Protein AF-A0A9D1ZX04-F1 (afdb_monomer)

Sequence (124 aa):
MENLIANLYHNEAFAGERVRSSVRYIMCHFADEDYLHDGSHCKIIERIYIDNCYRYKSVKGLAQELHIDGKALLECRRQYIRLFAKHFLSLKQKNKLDLILLHRALTGDTRKEDRGIFQKNDRF

Radius of gyration: 15.65 Å; Cα contacts (8 Å, |Δi|>4): 97; chains: 1; bounding box: 36×34×46 Å

pLDDT: mean 80.1, std 16.12, range [40.5, 93.94]

Organism: NCBI:txid2838506

Nearest PDB structures (foldseek):
  1ku3-assembly1_A  TM=7.480E-01  e=6.950E+00  Thermus aquaticus

Structure (mmCIF, N/CA/C/O backbone):
data_AF-A0A9D1ZX04-F1
#
_entry.id   AF-A0A9D1ZX04-F1
#
loop_
_atom_site.group_PDB
_atom_site.id
_atom_site.type_symbol
_atom_site.label_atom_id
_atom_site.label_alt_id
_atom_site.label_comp_id
_atom_site.label_asym_id
_atom_site.label_entity_id
_atom_site.label_seq_id
_atom_site.pdbx_PDB_ins_code
_atom_site.Cartn_x
_atom_site.Cartn_y
_atom_site.Cartn_z
_atom_site.occupancy
_atom_site.B_iso_or_equiv
_atom_site.auth_seq_id
_atom_site.auth_comp_id
_atom_site.auth_asym_id
_atom_site.auth_atom_id
_atom_site.pdbx_PDB_model_num
ATOM 1 N N . MET A 1 1 ? 6.823 -1.622 6.907 1.00 86.38 1 MET A N 1
ATOM 2 C CA . MET A 1 1 ? 5.374 -1.392 7.127 1.00 86.38 1 MET A CA 1
ATOM 3 C C . MET A 1 1 ? 4.553 -2.221 6.147 1.00 86.38 1 MET A C 1
ATOM 5 O O . MET A 1 1 ? 3.558 -2.813 6.524 1.00 86.38 1 MET A O 1
ATOM 9 N N . GLU A 1 2 ? 5.025 -2.330 4.914 1.00 90.62 2 GLU A N 1
ATOM 10 C CA . GLU A 1 2 ? 4.454 -3.078 3.799 1.00 90.62 2 GLU A CA 1
ATOM 11 C C . GLU A 1 2 ? 4.271 -4.565 4.113 1.00 90.62 2 GLU A C 1
ATOM 13 O O . GLU A 1 2 ? 3.160 -5.050 3.974 1.00 90.62 2 GLU A O 1
ATOM 18 N N . ASN A 1 3 ? 5.287 -5.249 4.657 1.00 90.31 3 ASN A N 1
ATOM 19 C CA . ASN A 1 3 ? 5.147 -6.648 5.099 1.00 90.31 3 ASN A CA 1
ATOM 20 C C . ASN A 1 3 ? 4.060 -6.834 6.164 1.00 90.31 3 ASN A C 1
ATOM 22 O O . ASN A 1 3 ? 3.359 -7.838 6.156 1.00 90.31 3 ASN A O 1
ATOM 26 N N . LEU A 1 4 ? 3.904 -5.876 7.085 1.00 90.25 4 LEU A N 1
ATOM 27 C CA . LEU A 1 4 ? 2.847 -5.937 8.096 1.00 90.25 4 LEU A CA 1
ATOM 28 C C . LEU A 1 4 ? 1.469 -5.805 7.437 1.00 90.25 4 LEU A C 1
ATOM 30 O O . LEU A 1 4 ? 0.589 -6.611 7.713 1.00 90.25 4 LEU A O 1
ATOM 34 N N . ILE A 1 5 ? 1.305 -4.829 6.538 1.00 91.75 5 ILE A N 1
ATOM 35 C CA . ILE A 1 5 ? 0.065 -4.633 5.775 1.00 91.75 5 ILE A CA 1
ATOM 36 C C . ILE A 1 5 ? -0.255 -5.883 4.946 1.00 91.75 5 ILE A C 1
ATOM 38 O O . ILE A 1 5 ? -1.372 -6.374 5.022 1.00 91.75 5 ILE A O 1
ATOM 42 N N . ALA A 1 6 ? 0.713 -6.431 4.212 1.00 91.94 6 ALA A N 1
ATOM 43 C CA . ALA A 1 6 ? 0.530 -7.627 3.393 1.00 91.94 6 ALA A CA 1
ATOM 44 C C . ALA A 1 6 ? 0.177 -8.861 4.243 1.00 91.94 6 ALA A C 1
ATOM 46 O O . ALA A 1 6 ? -0.764 -9.585 3.940 1.00 91.94 6 ALA A O 1
ATOM 47 N N . ASN A 1 7 ? 0.852 -9.072 5.376 1.00 91.00 7 ASN A N 1
ATOM 48 C CA . ASN A 1 7 ? 0.507 -10.167 6.287 1.00 91.00 7 ASN A CA 1
ATOM 49 C C . ASN A 1 7 ? -0.920 -10.033 6.841 1.00 91.00 7 ASN A C 1
ATOM 51 O O . ASN A 1 7 ? -1.624 -11.032 6.958 1.00 91.00 7 ASN A O 1
ATOM 55 N N . LEU A 1 8 ? -1.354 -8.812 7.167 1.00 90.56 8 LEU A N 1
ATOM 56 C CA . LEU A 1 8 ? -2.724 -8.551 7.614 1.00 90.56 8 LEU A CA 1
ATOM 57 C C . LEU A 1 8 ? -3.742 -8.696 6.479 1.00 90.56 8 LEU A C 1
ATOM 59 O O . LEU A 1 8 ? -4.850 -9.152 6.729 1.00 90.56 8 LEU A O 1
ATOM 63 N N . TYR A 1 9 ? -3.371 -8.351 5.244 1.00 91.44 9 TYR A N 1
ATOM 64 C CA . TYR A 1 9 ? -4.213 -8.514 4.057 1.00 91.44 9 TYR A CA 1
ATOM 65 C C . TYR A 1 9 ? -4.630 -9.978 3.852 1.00 91.44 9 TYR A C 1
ATOM 67 O O . TYR A 1 9 ? -5.777 -10.245 3.501 1.00 91.44 9 TYR A O 1
ATOM 75 N N . HIS A 1 10 ? -3.723 -10.920 4.127 1.00 88.50 10 HIS A N 1
ATOM 76 C CA . HIS A 1 10 ? -3.975 -12.361 4.026 1.00 88.50 10 HIS A CA 1
ATOM 77 C C . HIS A 1 10 ? -4.606 -12.992 5.276 1.00 88.50 10 HIS A C 1
ATOM 79 O O . HIS A 1 10 ? -4.802 -14.204 5.306 1.00 88.50 10 HIS A O 1
ATOM 85 N N . ASN A 1 11 ? -4.896 -12.211 6.319 1.00 83.50 11 ASN A N 1
ATOM 86 C CA . ASN A 1 11 ? -5.494 -12.707 7.555 1.00 83.50 11 ASN A CA 1
ATOM 87 C C . ASN A 1 11 ? -7.011 -12.433 7.576 1.00 83.50 11 ASN A C 1
ATOM 89 O O . ASN A 1 11 ? -7.470 -11.385 7.122 1.00 83.50 11 ASN A O 1
ATOM 93 N N . GLU A 1 12 ? -7.794 -13.356 8.134 1.00 74.12 12 GLU A N 1
ATOM 94 C CA . GLU A 1 12 ? -9.260 -13.268 8.209 1.00 74.12 12 GLU A CA 1
ATOM 95 C C . GLU A 1 12 ? -9.787 -12.390 9.363 1.00 74.12 12 GLU A C 1
ATOM 97 O O . GLU A 1 12 ? -10.989 -12.156 9.463 1.00 74.12 12 GLU A O 1
ATOM 102 N N . ALA A 1 13 ? -8.919 -11.856 10.229 1.00 73.56 13 ALA A N 1
ATOM 103 C CA . ALA A 1 13 ? -9.325 -10.956 11.312 1.00 73.56 13 ALA A CA 1
ATOM 104 C C . ALA A 1 13 ? -9.972 -9.641 10.807 1.00 73.56 13 ALA A C 1
ATOM 106 O O . ALA A 1 13 ? -9.721 -9.196 9.689 1.00 73.56 13 ALA A O 1
ATOM 107 N N . PHE A 1 14 ? -10.722 -8.937 11.671 1.00 62.69 14 PHE A N 1
ATOM 108 C CA . PHE A 1 14 ? -11.349 -7.631 11.362 1.00 62.69 14 PHE A CA 1
ATOM 109 C C . PHE A 1 14 ? -10.358 -6.590 10.801 1.00 62.69 14 PHE A C 1
ATOM 111 O O . PHE A 1 14 ? -10.675 -5.835 9.880 1.00 62.69 14 PHE A O 1
ATOM 118 N N . ALA A 1 15 ? -9.118 -6.578 11.307 1.00 71.94 15 ALA A N 1
ATOM 119 C CA . ALA A 1 15 ? -8.052 -5.743 10.755 1.00 71.94 15 ALA A CA 1
ATOM 120 C C . ALA A 1 15 ? -7.764 -6.076 9.278 1.00 71.94 15 ALA A C 1
ATOM 122 O O . ALA A 1 15 ? -7.522 -5.167 8.487 1.00 71.94 15 ALA A O 1
ATOM 123 N N . GLY A 1 16 ? -7.849 -7.351 8.897 1.00 81.56 16 GLY A N 1
ATOM 124 C CA . GLY A 1 16 ? -7.651 -7.833 7.535 1.00 81.56 16 GLY A CA 1
ATOM 125 C C . GLY A 1 16 ? -8.709 -7.336 6.554 1.00 81.56 16 GLY A C 1
ATOM 126 O O . GLY A 1 16 ? -8.363 -6.954 5.440 1.00 81.56 16 GLY A O 1
ATOM 127 N N . GLU A 1 17 ? -9.982 -7.232 6.949 1.00 86.44 17 GLU A N 1
ATOM 128 C CA . GLU A 1 17 ? -11.018 -6.651 6.078 1.00 86.44 17 GLU A CA 1
ATOM 129 C C . GLU A 1 17 ? -10.766 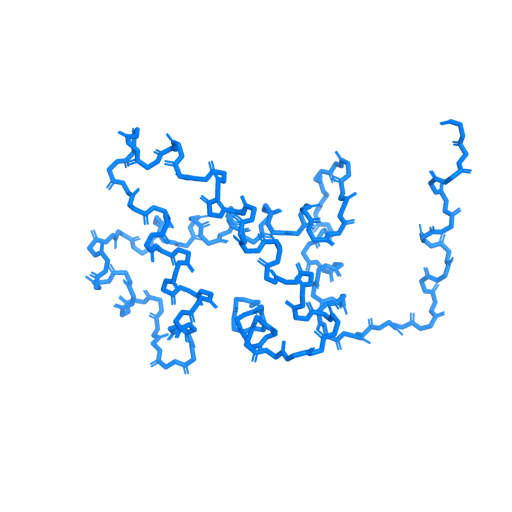-5.163 5.798 1.00 86.44 17 GLU A C 1
ATOM 131 O O . GLU A 1 17 ? -10.764 -4.730 4.641 1.00 86.44 17 GLU A O 1
ATOM 136 N N . ARG A 1 18 ? -10.466 -4.377 6.840 1.00 89.06 18 ARG A N 1
ATOM 137 C CA . ARG A 1 18 ? -10.147 -2.950 6.680 1.00 89.06 18 ARG A CA 1
ATOM 138 C C . ARG A 1 18 ? -8.862 -2.739 5.877 1.00 89.06 18 ARG A C 1
ATOM 140 O O . ARG A 1 18 ? -8.789 -1.811 5.073 1.00 89.06 18 ARG A O 1
ATOM 147 N N . VAL A 1 19 ? -7.863 -3.606 6.056 1.00 92.25 19 VAL A N 1
ATOM 148 C CA . VAL A 1 19 ? -6.642 -3.616 5.239 1.00 92.25 19 VAL A CA 1
ATOM 149 C C . VAL A 1 19 ? -6.972 -3.918 3.775 1.00 92.25 19 VAL A C 1
ATOM 151 O O . VAL A 1 19 ? -6.561 -3.144 2.913 1.00 92.25 19 VAL A O 1
ATOM 154 N N . ARG A 1 20 ? -7.748 -4.971 3.480 1.00 93.12 20 ARG A N 1
ATOM 155 C CA . ARG A 1 20 ? -8.169 -5.324 2.110 1.00 93.12 20 ARG A CA 1
ATOM 156 C C . ARG A 1 20 ? -8.916 -4.179 1.431 1.00 93.12 20 ARG A C 1
ATOM 158 O O . ARG A 1 20 ? -8.604 -3.842 0.290 1.00 93.12 20 ARG A O 1
ATOM 165 N N . SER A 1 21 ? -9.837 -3.538 2.150 1.00 93.06 21 SER A N 1
ATOM 166 C CA . SER A 1 21 ? -10.561 -2.357 1.668 1.00 93.06 21 SER A CA 1
ATOM 167 C C . SER A 1 21 ? -9.612 -1.202 1.321 1.00 93.06 21 SER A C 1
ATOM 169 O O . SER A 1 21 ? -9.6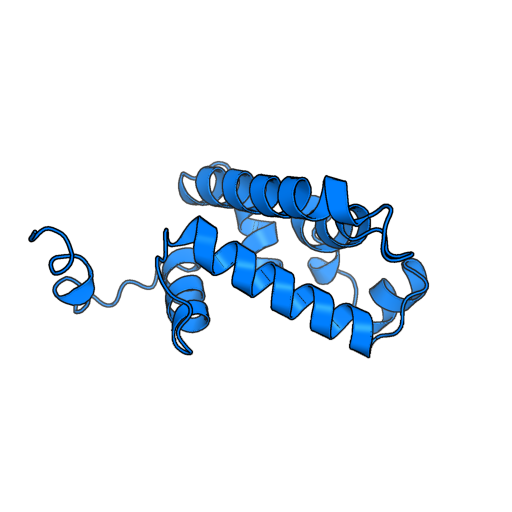88 -0.643 0.228 1.00 93.06 21 SER A O 1
ATOM 171 N N . SER A 1 22 ? -8.650 -0.896 2.197 1.00 93.94 22 SER A N 1
ATOM 172 C CA . SER A 1 22 ? -7.651 0.149 1.944 1.00 93.94 22 SER A CA 1
ATOM 173 C C . SER A 1 22 ? -6.696 -0.178 0.796 1.00 93.94 22 SER A C 1
ATOM 175 O O . SER A 1 22 ? -6.366 0.721 0.029 1.00 93.94 22 SER A O 1
ATOM 177 N N . VAL A 1 23 ? -6.269 -1.436 0.630 1.00 93.12 23 VAL A N 1
ATOM 178 C CA . VAL A 1 23 ? -5.469 -1.843 -0.541 1.00 93.12 23 VAL A CA 1
ATOM 179 C C . VAL A 1 23 ? -6.282 -1.664 -1.823 1.00 93.12 23 VAL A C 1
ATOM 181 O O . VAL A 1 23 ? -5.782 -1.062 -2.771 1.00 93.12 23 VAL A O 1
ATOM 184 N N . ARG A 1 24 ? -7.554 -2.091 -1.837 1.00 92.25 24 ARG A N 1
ATOM 185 C CA . ARG A 1 24 ? -8.438 -1.917 -2.999 1.00 92.25 24 ARG A CA 1
ATOM 186 C C . ARG A 1 24 ? -8.638 -0.444 -3.354 1.00 92.25 24 ARG A C 1
ATOM 188 O O . ARG A 1 24 ? -8.583 -0.101 -4.526 1.00 92.25 24 ARG A O 1
ATOM 195 N N . TYR A 1 25 ? -8.808 0.426 -2.359 1.00 92.19 25 TYR A N 1
ATOM 196 C CA . TYR A 1 25 ? -8.898 1.871 -2.578 1.00 92.19 25 TYR A CA 1
ATOM 197 C C . TYR A 1 25 ? -7.664 2.433 -3.300 1.00 92.19 25 TYR A C 1
ATOM 199 O O . TYR A 1 25 ? -7.809 3.197 -4.248 1.00 92.19 25 TYR A O 1
ATOM 207 N N . ILE A 1 26 ? -6.457 2.036 -2.887 1.00 91.69 26 ILE A N 1
ATOM 208 C CA . ILE A 1 26 ? -5.209 2.489 -3.522 1.00 91.69 26 ILE A CA 1
ATOM 209 C C . ILE A 1 26 ? -5.121 1.964 -4.956 1.00 91.69 26 ILE A C 1
ATOM 211 O O . ILE A 1 26 ? -4.767 2.727 -5.845 1.00 91.69 26 ILE A O 1
ATOM 215 N N . MET A 1 27 ? -5.475 0.696 -5.196 1.00 89.88 27 MET A N 1
ATOM 216 C CA . MET A 1 27 ? -5.514 0.145 -6.556 1.00 89.88 27 MET A CA 1
ATOM 217 C C . MET A 1 27 ? -6.472 0.936 -7.448 1.00 89.88 27 MET A C 1
ATOM 219 O O . MET A 1 27 ? -6.078 1.359 -8.524 1.00 89.88 27 MET A O 1
ATOM 223 N N . CYS A 1 28 ? -7.694 1.211 -6.982 1.00 88.94 28 CYS A N 1
ATOM 224 C CA . CYS A 1 28 ? -8.650 2.023 -7.733 1.00 88.94 28 CYS A CA 1
ATOM 225 C C . CYS A 1 28 ? -8.152 3.456 -7.962 1.00 88.94 28 CYS A C 1
ATOM 227 O O . CYS A 1 28 ? -8.386 4.003 -9.028 1.00 88.94 28 CYS A O 1
ATOM 229 N N . HIS A 1 29 ? -7.455 4.057 -6.992 1.00 87.81 29 HIS A N 1
ATOM 230 C CA . HIS A 1 29 ? -6.900 5.405 -7.139 1.00 87.81 29 HIS A CA 1
ATOM 231 C C . HIS A 1 29 ? -5.885 5.504 -8.282 1.00 87.81 29 HIS A C 1
ATOM 233 O O . HIS A 1 29 ? -5.853 6.519 -8.965 1.00 87.81 29 HIS A O 1
ATOM 239 N N . PHE A 1 30 ? -5.082 4.458 -8.489 1.00 84.44 30 PHE A N 1
ATOM 240 C CA . PHE A 1 30 ? -4.061 4.435 -9.536 1.00 84.44 30 PHE A CA 1
ATOM 241 C C . PHE A 1 30 ? -4.496 3.718 -10.822 1.00 84.44 30 PHE A C 1
ATOM 243 O O . PHE A 1 30 ? -3.802 3.824 -11.826 1.00 84.44 30 PHE A O 1
ATOM 250 N N . ALA A 1 31 ? -5.647 3.040 -10.831 1.00 79.06 31 ALA A N 1
ATOM 251 C CA . ALA A 1 31 ? -6.176 2.377 -12.024 1.00 79.06 31 ALA A CA 1
ATOM 252 C C . ALA A 1 31 ? -6.415 3.362 -13.184 1.00 79.06 31 ALA A C 1
ATOM 254 O O . ALA A 1 31 ? -6.195 3.005 -14.339 1.00 79.06 31 ALA A O 1
ATOM 255 N N . ASP A 1 32 ? -6.797 4.604 -12.870 1.00 66.88 32 ASP A N 1
ATOM 256 C CA . ASP A 1 32 ? -6.999 5.670 -13.860 1.00 66.88 32 ASP A CA 1
ATOM 257 C C . ASP A 1 32 ? -5.689 6.410 -14.214 1.00 66.88 32 ASP A C 1
ATOM 259 O O . ASP A 1 32 ? -5.581 7.011 -15.283 1.00 66.88 32 ASP A O 1
ATOM 263 N N . GLU A 1 33 ? -4.674 6.358 -13.339 1.00 62.25 33 GLU A N 1
ATOM 264 C CA . GLU A 1 33 ? -3.374 7.028 -13.523 1.00 62.25 33 GLU A CA 1
ATOM 265 C C . GLU A 1 33 ? -2.349 6.168 -14.290 1.00 62.25 33 GLU A C 1
ATOM 267 O O . GLU A 1 33 ? -1.401 6.712 -14.859 1.00 62.25 33 GLU A O 1
ATOM 272 N N . ASP A 1 34 ? -2.551 4.846 -14.371 1.00 58.09 34 ASP A N 1
ATOM 273 C CA . ASP A 1 34 ? -1.634 3.905 -15.040 1.00 58.09 34 ASP A CA 1
ATOM 274 C C . ASP A 1 34 ? -1.456 4.197 -16.547 1.00 58.09 34 ASP A C 1
ATOM 276 O O . ASP A 1 34 ? -0.404 3.903 -17.113 1.00 58.09 34 ASP A O 1
ATOM 280 N N . TYR A 1 35 ? -2.438 4.830 -17.204 1.00 49.56 35 TYR A N 1
ATOM 281 C CA . TYR A 1 35 ? -2.326 5.250 -18.611 1.00 49.56 35 TYR A CA 1
ATOM 282 C C . TYR A 1 35 ? -1.445 6.504 -18.808 1.00 49.56 35 TYR A C 1
ATOM 284 O O . TYR A 1 35 ? -0.963 6.753 -19.910 1.00 49.56 35 TYR A O 1
ATOM 292 N N . LEU A 1 36 ? -1.224 7.310 -17.762 1.00 50.78 36 LEU A N 1
ATOM 293 C CA . LEU A 1 36 ? -0.582 8.630 -17.862 1.00 50.78 36 LEU A CA 1
ATOM 294 C C . LEU A 1 36 ? 0.932 8.624 -17.588 1.00 50.78 36 LEU A C 1
ATOM 296 O O . LEU A 1 36 ? 1.596 9.618 -17.888 1.00 50.78 36 LEU A O 1
ATOM 300 N N . HIS A 1 37 ? 1.488 7.551 -17.010 1.00 51.75 37 HIS A N 1
ATOM 301 C CA . HIS A 1 37 ? 2.805 7.617 -16.358 1.00 51.75 37 HIS A CA 1
ATOM 302 C C . HIS A 1 37 ? 3.813 6.498 -16.682 1.00 51.75 37 HIS A C 1
ATOM 304 O O . HIS A 1 37 ? 4.840 6.430 -16.009 1.00 51.75 37 HIS A O 1
ATOM 310 N N . ASP A 1 38 ? 3.587 5.646 -17.694 1.00 54.38 38 ASP A N 1
ATOM 311 C CA . ASP A 1 38 ? 4.521 4.554 -18.076 1.00 54.38 38 ASP A CA 1
ATOM 312 C C . ASP A 1 38 ? 4.909 3.617 -16.905 1.00 54.38 38 ASP A C 1
ATOM 314 O O . ASP A 1 38 ? 5.914 2.902 -16.931 1.00 54.38 38 ASP A O 1
ATOM 318 N N . GLY A 1 39 ? 4.098 3.600 -15.849 1.00 59.97 39 GLY A N 1
ATOM 319 C CA . GLY A 1 39 ? 4.317 2.820 -14.645 1.00 59.97 39 GLY A CA 1
ATOM 320 C C . GLY A 1 39 ? 3.053 2.056 -14.315 1.00 59.97 39 GLY A C 1
ATOM 321 O O . GLY A 1 39 ? 1.997 2.650 -14.168 1.00 59.97 39 GLY A O 1
ATOM 322 N N . SER A 1 40 ? 3.152 0.735 -14.176 1.00 78.19 40 SER A N 1
ATOM 323 C CA . SER A 1 40 ? 2.028 -0.073 -13.699 1.00 78.19 40 SER A CA 1
ATOM 324 C C . SER A 1 40 ? 1.957 0.017 -12.171 1.00 78.19 40 SER A C 1
ATOM 326 O O . SER A 1 40 ? 2.392 -0.908 -11.478 1.00 78.19 40 SER A O 1
ATOM 328 N N . HIS A 1 41 ? 1.453 1.131 -11.627 1.00 86.38 41 HIS A N 1
ATOM 329 C CA . HIS A 1 41 ? 1.249 1.307 -10.186 1.00 86.38 41 HIS A CA 1
ATOM 330 C C . HIS A 1 41 ? 0.413 0.154 -9.631 1.00 86.38 41 HIS A C 1
ATOM 332 O O . HIS A 1 41 ? 0.774 -0.401 -8.590 1.00 86.38 41 HIS A O 1
ATOM 338 N N . CYS A 1 42 ? -0.620 -0.289 -10.362 1.00 87.00 42 CYS A N 1
ATOM 339 C CA . CYS A 1 42 ? -1.394 -1.478 -10.001 1.00 87.00 42 CYS A CA 1
ATOM 340 C C . CYS A 1 42 ? -0.498 -2.710 -9.828 1.00 87.00 42 CYS A C 1
ATOM 342 O O . CYS A 1 42 ? -0.523 -3.340 -8.773 1.00 87.00 42 CYS A O 1
ATOM 344 N N . LYS A 1 43 ? 0.389 -2.990 -10.792 1.00 88.56 43 LYS A N 1
ATOM 345 C CA . LYS A 1 43 ? 1.339 -4.115 -10.718 1.00 88.56 43 LYS A CA 1
ATOM 346 C C . LYS A 1 43 ? 2.290 -3.987 -9.526 1.00 88.56 43 LYS A C 1
ATOM 348 O O . LYS A 1 43 ? 2.592 -4.983 -8.872 1.00 88.56 43 LYS A O 1
ATOM 353 N N . ILE A 1 44 ? 2.770 -2.780 -9.210 1.00 90.88 44 ILE A N 1
ATOM 354 C CA . ILE A 1 44 ? 3.623 -2.557 -8.032 1.00 90.88 44 ILE A CA 1
ATOM 355 C C . ILE A 1 44 ? 2.834 -2.857 -6.745 1.00 90.88 44 ILE A C 1
ATOM 357 O O . ILE A 1 44 ? 3.341 -3.555 -5.866 1.00 90.88 44 ILE A O 1
ATOM 361 N N . ILE A 1 45 ? 1.601 -2.356 -6.625 1.00 92.00 45 ILE A N 1
ATOM 362 C CA . ILE A 1 45 ? 0.729 -2.569 -5.459 1.00 92.00 45 ILE A CA 1
ATOM 363 C C . ILE A 1 45 ? 0.419 -4.060 -5.286 1.00 92.00 45 ILE A C 1
ATOM 365 O O . ILE A 1 45 ? 0.567 -4.579 -4.178 1.00 92.00 45 ILE A O 1
ATOM 369 N N . GLU A 1 46 ? 0.066 -4.755 -6.369 1.00 91.88 46 GLU A N 1
ATOM 370 C CA . GLU A 1 46 ? -0.159 -6.204 -6.389 1.00 91.88 46 GLU A CA 1
ATOM 371 C C . GLU A 1 46 ? 1.074 -6.951 -5.883 1.00 91.88 46 GLU A C 1
ATOM 373 O O . GLU A 1 46 ? 0.986 -7.681 -4.894 1.00 91.88 46 GLU A O 1
ATOM 378 N N . ARG A 1 47 ? 2.256 -6.687 -6.462 1.00 93.00 47 ARG A N 1
ATOM 379 C CA . ARG A 1 47 ? 3.502 -7.334 -6.028 1.00 93.00 47 ARG A CA 1
ATOM 380 C C . ARG A 1 47 ? 3.802 -7.099 -4.550 1.00 93.00 47 ARG A C 1
ATOM 382 O O . ARG A 1 47 ? 4.282 -7.999 -3.860 1.00 93.00 47 ARG A O 1
ATOM 389 N N . ILE A 1 48 ? 3.582 -5.882 -4.057 1.00 93.06 48 ILE A N 1
ATOM 390 C CA . ILE A 1 48 ? 3.941 -5.514 -2.686 1.00 93.06 48 ILE A CA 1
ATOM 391 C C . ILE A 1 48 ? 2.958 -6.101 -1.672 1.00 93.06 48 ILE A C 1
ATOM 393 O O . ILE A 1 48 ? 3.405 -6.676 -0.680 1.00 93.06 48 ILE A O 1
ATOM 397 N N . TYR A 1 49 ? 1.653 -5.926 -1.884 1.00 93.50 49 TYR A N 1
ATOM 398 C CA . TYR A 1 49 ? 0.641 -6.174 -0.854 1.00 93.50 49 TYR A CA 1
ATOM 399 C C . TYR A 1 49 ? -0.170 -7.452 -1.070 1.00 93.50 49 TYR A C 1
ATOM 401 O O . TYR A 1 49 ? -0.552 -8.061 -0.077 1.00 93.50 49 TYR A O 1
ATOM 409 N N . ILE A 1 50 ? -0.416 -7.854 -2.322 1.00 91.44 50 ILE A N 1
ATOM 410 C CA . ILE A 1 50 ? -1.187 -9.066 -2.652 1.00 91.44 50 ILE A CA 1
ATOM 411 C C . ILE A 1 50 ? -0.258 -10.274 -2.778 1.00 91.44 50 ILE A C 1
ATOM 413 O O . ILE A 1 50 ? -0.532 -11.318 -2.208 1.00 91.44 50 ILE A O 1
ATOM 417 N N . ASP A 1 51 ? 0.878 -10.133 -3.457 1.00 93.06 51 ASP A N 1
ATOM 418 C CA . ASP A 1 51 ? 1.861 -11.220 -3.561 1.00 93.06 51 ASP A CA 1
ATOM 419 C C . ASP A 1 51 ? 2.791 -11.278 -2.340 1.00 93.06 51 ASP A C 1
ATOM 421 O O . ASP A 1 51 ? 3.580 -12.214 -2.190 1.00 93.06 51 ASP A O 1
ATOM 425 N N . ASN A 1 52 ? 2.751 -10.251 -1.480 1.00 91.69 52 ASN A N 1
ATOM 426 C CA . ASN A 1 52 ? 3.627 -10.103 -0.318 1.00 91.69 52 ASN A CA 1
ATOM 427 C C . ASN A 1 52 ? 5.117 -10.296 -0.681 1.00 91.69 52 ASN A C 1
ATOM 429 O O . ASN A 1 52 ? 5.875 -10.953 0.040 1.00 91.69 52 ASN A O 1
ATOM 433 N N . CYS A 1 53 ? 5.563 -9.745 -1.822 1.00 90.81 53 CYS A N 1
ATOM 434 C CA . CYS A 1 53 ? 6.905 -10.009 -2.361 1.00 90.81 53 CYS A CA 1
ATOM 435 C C . CYS A 1 53 ? 8.024 -9.686 -1.366 1.00 90.81 53 CYS A C 1
ATOM 437 O O . CYS A 1 53 ? 9.047 -10.370 -1.342 1.00 90.81 53 CYS A O 1
ATOM 439 N N . TYR A 1 54 ? 7.846 -8.666 -0.524 1.00 88.25 54 TYR A N 1
ATOM 440 C CA . TYR A 1 54 ? 8.842 -8.262 0.471 1.00 88.25 54 TYR A CA 1
ATOM 441 C C . TYR A 1 54 ? 9.021 -9.253 1.629 1.00 88.25 54 TYR A C 1
ATOM 443 O O . TYR A 1 54 ? 9.936 -9.082 2.440 1.00 88.25 54 TYR A O 1
ATOM 451 N N . ARG A 1 55 ? 8.224 -10.324 1.687 1.00 89.12 55 ARG A N 1
ATOM 452 C CA . ARG A 1 55 ? 8.504 -11.477 2.545 1.00 89.12 55 ARG A CA 1
ATOM 453 C C . ARG A 1 55 ? 9.758 -12.241 2.104 1.00 89.12 55 ARG A C 1
ATOM 455 O O . ARG A 1 55 ? 10.441 -12.802 2.954 1.00 89.12 55 ARG A O 1
ATOM 462 N N . TYR A 1 56 ? 10.071 -12.241 0.807 1.00 89.06 56 TYR A N 1
ATOM 463 C CA . TYR A 1 56 ? 11.138 -13.075 0.230 1.00 89.06 56 TYR A CA 1
ATOM 464 C C . TYR A 1 56 ? 12.097 -12.324 -0.699 1.00 89.06 56 TYR A C 1
ATOM 466 O O . TYR A 1 56 ? 13.136 -12.857 -1.083 1.00 89.06 56 TYR A O 1
ATOM 474 N N . LYS A 1 57 ? 11.761 -11.094 -1.089 1.00 89.31 57 LYS A N 1
ATOM 475 C CA . LYS A 1 57 ? 12.493 -10.316 -2.088 1.00 89.31 57 LYS A CA 1
ATOM 476 C C . LYS A 1 57 ? 12.929 -8.976 -1.518 1.00 89.31 57 LYS A C 1
ATOM 478 O O . LYS A 1 57 ? 12.214 -8.349 -0.744 1.00 89.31 57 LYS A O 1
ATOM 483 N N . SER A 1 58 ? 14.103 -8.510 -1.929 1.00 90.94 58 SER A N 1
ATOM 484 C CA . SER A 1 58 ? 14.586 -7.174 -1.581 1.00 90.94 58 SER A CA 1
ATOM 485 C C . SER A 1 58 ? 13.988 -6.098 -2.492 1.00 90.94 58 SER A C 1
ATOM 487 O O . SER A 1 58 ? 13.474 -6.378 -3.575 1.00 90.94 58 SER A O 1
ATOM 489 N N . VAL A 1 59 ? 14.124 -4.832 -2.089 1.00 88.50 59 VAL A N 1
ATOM 490 C CA . VAL A 1 59 ? 13.761 -3.669 -2.922 1.00 88.50 59 VAL A CA 1
ATOM 491 C C . VAL A 1 59 ? 14.471 -3.705 -4.272 1.00 88.50 59 VAL A C 1
ATOM 493 O O . VAL A 1 59 ? 13.835 -3.477 -5.294 1.00 88.50 59 VAL A O 1
ATOM 496 N N . LYS A 1 60 ? 15.765 -4.049 -4.279 1.00 91.38 60 LYS A N 1
ATOM 497 C CA . LYS A 1 60 ? 16.563 -4.158 -5.505 1.00 91.38 60 LYS A CA 1
ATOM 498 C C . LYS A 1 60 ? 16.030 -5.259 -6.424 1.00 91.38 60 LYS A C 1
ATOM 500 O O . LYS A 1 60 ? 15.898 -5.025 -7.618 1.00 91.38 60 LYS A O 1
ATOM 505 N N . GLY A 1 61 ? 15.693 -6.422 -5.863 1.00 92.31 61 GLY A N 1
ATOM 506 C CA . GLY A 1 61 ? 15.143 -7.536 -6.637 1.00 92.31 61 GLY A CA 1
ATOM 507 C C . GLY A 1 61 ? 13.788 -7.201 -7.261 1.00 92.31 61 GLY A C 1
ATOM 508 O O . GLY A 1 61 ? 13.554 -7.520 -8.420 1.00 92.31 61 GLY A O 1
ATOM 509 N N . LEU A 1 62 ? 12.912 -6.512 -6.523 1.00 90.75 62 LEU A N 1
ATOM 510 C CA . LEU A 1 62 ? 11.614 -6.096 -7.056 1.00 90.75 62 LEU A CA 1
ATOM 511 C C . LEU A 1 62 ? 11.749 -5.004 -8.128 1.00 90.75 62 LEU A C 1
ATOM 513 O O . LEU A 1 62 ? 11.079 -5.077 -9.151 1.00 90.75 62 LEU A O 1
ATOM 517 N N . ALA A 1 63 ? 12.630 -4.022 -7.919 1.00 90.56 63 ALA A N 1
ATOM 518 C CA . ALA A 1 63 ? 12.888 -2.966 -8.899 1.00 90.56 63 ALA A CA 1
ATOM 519 C C . ALA A 1 63 ? 13.386 -3.536 -10.238 1.00 90.56 63 ALA A C 1
ATOM 521 O O . ALA A 1 63 ? 12.909 -3.131 -11.293 1.00 90.56 63 ALA A O 1
ATOM 522 N N . GLN A 1 64 ? 14.289 -4.524 -10.187 1.00 91.06 64 GLN A N 1
ATOM 523 C CA . GLN A 1 64 ? 14.792 -5.217 -11.376 1.00 91.06 64 GLN A CA 1
ATOM 524 C C . GLN A 1 64 ? 13.687 -5.962 -12.131 1.00 91.06 64 GLN A C 1
ATOM 526 O O . GLN A 1 64 ? 13.600 -5.831 -13.345 1.00 91.06 64 GLN A O 1
ATOM 531 N N . GLU A 1 65 ? 12.832 -6.709 -11.430 1.00 89.56 65 GLU A N 1
ATOM 532 C CA . GLU A 1 65 ? 11.728 -7.447 -12.061 1.00 89.56 65 GLU A CA 1
ATOM 533 C C . GLU A 1 65 ? 10.681 -6.523 -12.691 1.00 89.56 65 GLU A C 1
ATOM 535 O O . GLU A 1 65 ? 10.097 -6.834 -13.726 1.00 89.56 65 GLU A O 1
ATOM 540 N N . LEU A 1 66 ? 10.423 -5.387 -12.049 1.00 88.00 66 LEU A N 1
ATOM 541 C CA . LEU A 1 66 ? 9.466 -4.406 -12.542 1.00 88.00 66 LEU A CA 1
ATOM 542 C C . LEU A 1 66 ? 10.076 -3.456 -13.577 1.00 88.00 66 LEU A C 1
ATOM 544 O O . LEU A 1 66 ? 9.348 -2.627 -14.105 1.00 88.00 66 LEU A O 1
ATOM 548 N N . HIS A 1 67 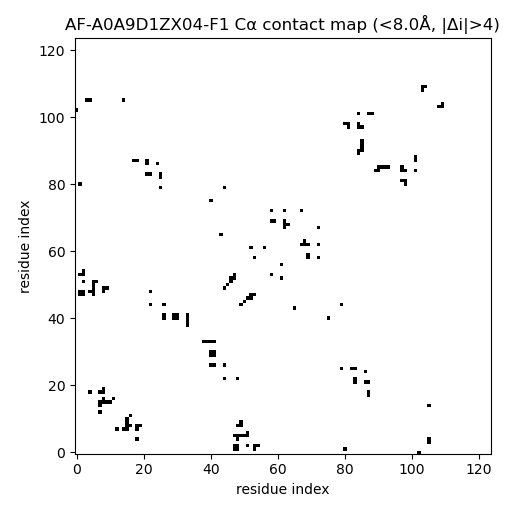? 11.372 -3.590 -13.883 1.00 88.75 67 HIS A N 1
ATOM 549 C CA . HIS A 1 67 ? 12.110 -2.711 -14.792 1.00 88.75 67 HIS A CA 1
ATOM 550 C C . HIS A 1 67 ? 11.979 -1.219 -14.437 1.00 88.75 67 HIS A C 1
ATOM 552 O O . HIS A 1 67 ? 11.928 -0.363 -15.314 1.00 88.75 67 HIS A O 1
ATOM 558 N N . ILE A 1 68 ? 11.953 -0.904 -13.139 1.00 87.25 68 ILE A N 1
ATOM 559 C CA . ILE A 1 68 ? 11.856 0.467 -12.620 1.00 87.25 68 ILE A CA 1
ATOM 560 C C . ILE A 1 68 ? 13.106 0.847 -11.832 1.00 87.25 68 ILE A C 1
ATOM 562 O O . ILE A 1 68 ? 13.767 0.003 -11.220 1.00 87.25 68 ILE A O 1
ATOM 566 N N . ASP A 1 69 ? 13.410 2.143 -11.792 1.00 88.31 69 ASP A N 1
ATOM 567 C CA . ASP A 1 69 ? 14.476 2.651 -10.935 1.00 88.31 69 ASP A CA 1
ATOM 568 C C . ASP A 1 69 ? 14.153 2.428 -9.446 1.00 88.31 69 ASP A C 1
ATOM 570 O O . ASP A 1 69 ? 13.017 2.571 -8.982 1.00 88.31 69 ASP A O 1
ATOM 574 N N . GLY A 1 70 ? 15.182 2.105 -8.660 1.00 87.88 70 GLY A N 1
ATOM 575 C CA . GLY A 1 70 ? 15.025 1.837 -7.233 1.00 87.88 70 GLY A CA 1
ATOM 576 C C . GLY A 1 70 ? 14.522 3.050 -6.442 1.00 87.88 70 GLY A C 1
ATOM 577 O O . GLY A 1 70 ? 13.759 2.874 -5.489 1.00 87.88 70 GLY A O 1
ATOM 578 N N . LYS A 1 71 ? 14.903 4.280 -6.824 1.00 89.56 71 LYS A N 1
ATOM 579 C CA . LYS A 1 71 ? 14.399 5.502 -6.176 1.00 89.56 71 LYS A CA 1
ATOM 580 C C . LYS A 1 71 ? 12.937 5.737 -6.541 1.00 89.56 71 LYS A C 1
ATOM 582 O O . LYS A 1 71 ? 12.158 6.064 -5.649 1.00 89.56 71 LYS A O 1
ATOM 587 N N . ALA A 1 72 ? 12.560 5.505 -7.799 1.00 87.25 72 ALA A N 1
ATOM 588 C CA . ALA A 1 72 ? 11.167 5.583 -8.237 1.00 87.25 72 ALA A CA 1
ATOM 589 C C . ALA A 1 72 ? 10.276 4.597 -7.459 1.00 87.25 72 ALA A C 1
ATOM 591 O O . ALA A 1 72 ? 9.250 4.997 -6.910 1.00 87.25 72 ALA A O 1
ATOM 592 N N . LEU A 1 73 ? 10.718 3.342 -7.289 1.00 89.88 73 LEU A N 1
ATOM 593 C CA . LEU A 1 73 ? 10.011 2.351 -6.467 1.00 89.88 73 LEU A CA 1
ATOM 594 C C . LEU A 1 73 ? 9.863 2.804 -5.006 1.00 89.88 73 LEU A C 1
ATOM 596 O O . LEU A 1 73 ? 8.802 2.644 -4.401 1.00 89.88 73 LEU A O 1
ATOM 600 N N . LEU A 1 74 ? 10.922 3.361 -4.412 1.00 90.88 74 LEU A N 1
ATOM 601 C CA . LEU A 1 74 ? 10.888 3.856 -3.032 1.00 90.88 74 LEU A CA 1
ATOM 602 C C . LEU A 1 74 ? 9.913 5.024 -2.850 1.00 90.88 74 LEU A C 1
ATOM 604 O O . LEU A 1 74 ? 9.241 5.096 -1.816 1.00 90.88 74 LEU A O 1
ATOM 608 N N . GLU A 1 75 ? 9.822 5.916 -3.832 1.00 89.56 75 GLU A N 1
ATOM 609 C CA . GLU A 1 75 ? 8.873 7.024 -3.794 1.00 89.56 75 GLU A CA 1
ATOM 610 C C . GLU A 1 75 ? 7.431 6.534 -3.970 1.00 89.56 75 GLU A C 1
ATOM 612 O O . GLU A 1 75 ? 6.579 6.873 -3.146 1.00 89.56 75 GLU A O 1
ATOM 617 N N . CYS A 1 76 ? 7.173 5.638 -4.929 1.00 88.50 76 CYS A N 1
ATOM 618 C CA . CYS A 1 76 ? 5.860 5.006 -5.113 1.00 88.50 76 CYS A CA 1
ATOM 619 C C . CYS A 1 76 ? 5.368 4.363 -3.811 1.00 88.50 76 CYS A C 1
ATOM 621 O O . CYS A 1 76 ? 4.283 4.666 -3.318 1.00 88.50 76 CYS A O 1
ATOM 623 N N . ARG A 1 77 ? 6.220 3.563 -3.160 1.00 90.19 77 ARG A N 1
ATOM 624 C CA . ARG A 1 77 ? 5.914 2.945 -1.859 1.00 90.19 77 ARG A CA 1
ATOM 625 C C . ARG A 1 77 ? 5.517 3.956 -0.796 1.00 90.19 77 ARG A C 1
ATOM 627 O O . ARG A 1 77 ? 4.565 3.738 -0.047 1.00 90.19 77 ARG A O 1
ATOM 634 N N . ARG A 1 78 ? 6.257 5.061 -0.701 1.00 89.88 78 ARG A N 1
ATOM 635 C CA . ARG A 1 78 ? 5.977 6.118 0.272 1.00 89.88 78 ARG A CA 1
ATOM 636 C C . ARG A 1 78 ? 4.609 6.742 0.014 1.00 89.88 78 ARG A C 1
ATOM 638 O O . ARG A 1 78 ? 3.881 7.011 0.971 1.00 89.88 78 ARG A O 1
ATOM 645 N N . GLN A 1 79 ? 4.258 6.964 -1.247 1.00 88.00 79 GLN A N 1
ATOM 646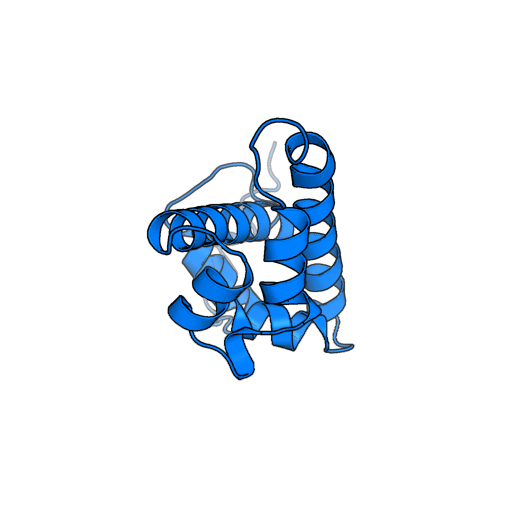 C CA . GLN A 1 79 ? 2.953 7.491 -1.634 1.00 88.00 79 GLN A CA 1
ATOM 647 C C . GLN A 1 79 ? 1.832 6.497 -1.326 1.00 88.00 79 GLN A C 1
ATOM 649 O O . GLN A 1 79 ? 0.850 6.885 -0.692 1.00 88.00 79 GLN A O 1
ATOM 654 N N . TYR A 1 80 ? 2.022 5.214 -1.643 1.00 91.38 80 TYR A N 1
ATOM 655 C CA . TYR A 1 80 ? 1.047 4.161 -1.354 1.00 91.38 80 TYR A CA 1
ATOM 656 C C . TYR A 1 80 ? 0.780 4.036 0.139 1.00 91.38 80 TYR A C 1
ATOM 658 O O . TYR A 1 80 ? -0.373 4.051 0.552 1.00 91.38 80 TYR A O 1
ATOM 666 N N . ILE A 1 81 ? 1.822 4.010 0.975 1.00 91.75 81 ILE A N 1
ATOM 667 C CA . ILE A 1 81 ? 1.651 3.940 2.432 1.00 91.75 81 ILE A CA 1
ATOM 668 C C . ILE A 1 81 ? 0.928 5.184 2.968 1.00 91.75 81 ILE A C 1
ATOM 670 O O . ILE A 1 81 ? 0.102 5.075 3.872 1.00 91.75 81 ILE A O 1
ATOM 674 N N . ARG A 1 82 ? 1.209 6.378 2.437 1.00 89.06 82 ARG A N 1
ATOM 675 C CA . ARG A 1 82 ? 0.511 7.605 2.859 1.00 89.06 82 ARG A CA 1
ATOM 676 C C . ARG A 1 82 ? -0.965 7.579 2.477 1.00 89.06 82 ARG A C 1
ATOM 678 O O . ARG A 1 82 ? -1.807 7.972 3.282 1.00 89.06 82 ARG A O 1
ATOM 685 N N . LEU A 1 83 ? -1.276 7.127 1.267 1.00 89.56 83 LEU A N 1
ATOM 686 C CA . LEU A 1 83 ? -2.650 6.993 0.802 1.00 89.56 83 LEU A CA 1
ATOM 687 C C . LEU A 1 83 ? -3.394 5.910 1.595 1.00 89.56 83 LEU A C 1
ATOM 689 O O . LEU A 1 83 ? -4.513 6.145 2.054 1.00 89.56 83 LEU A O 1
ATOM 693 N N . PHE A 1 84 ? -2.716 4.790 1.861 1.00 92.69 84 PHE A N 1
ATOM 694 C CA . PHE A 1 84 ? -3.173 3.739 2.762 1.00 92.69 84 PHE A CA 1
ATOM 695 C C . PHE A 1 84 ? -3.520 4.307 4.132 1.00 92.69 84 PHE A C 1
ATOM 697 O O . PHE A 1 84 ? -4.629 4.099 4.603 1.00 92.69 84 PHE A O 1
ATOM 704 N N . ALA A 1 85 ? -2.601 5.043 4.765 1.00 90.56 85 ALA A N 1
ATOM 705 C CA . ALA A 1 85 ? -2.805 5.614 6.094 1.00 90.56 85 ALA A CA 1
ATOM 706 C C . ALA A 1 85 ? -4.033 6.526 6.126 1.00 90.56 85 ALA A C 1
ATOM 708 O O . ALA A 1 85 ? -4.859 6.409 7.027 1.00 90.56 85 ALA A O 1
ATOM 709 N N . LYS A 1 86 ? -4.179 7.393 5.117 1.00 88.19 86 LYS A N 1
ATOM 710 C CA . LYS A 1 86 ? -5.306 8.322 5.015 1.00 88.19 86 LYS A CA 1
ATOM 711 C C . LYS A 1 86 ? -6.642 7.582 4.970 1.00 88.19 86 LYS A C 1
ATOM 713 O O . LYS A 1 86 ? -7.542 7.928 5.732 1.00 88.19 86 LYS A O 1
ATOM 718 N N . HIS A 1 87 ? -6.758 6.572 4.108 1.00 91.38 87 HIS A N 1
ATOM 719 C CA . HIS A 1 87 ? -7.983 5.784 3.982 1.00 91.38 87 HIS A CA 1
ATOM 720 C C . HIS A 1 87 ? -8.215 4.899 5.213 1.00 91.38 87 HIS A C 1
ATOM 722 O O . HIS A 1 87 ? -9.284 4.926 5.816 1.00 91.38 87 HIS A O 1
ATOM 728 N N . PHE A 1 88 ? -7.186 4.166 5.644 1.00 90.50 88 PHE A N 1
ATOM 729 C CA . PHE A 1 88 ? -7.268 3.233 6.762 1.00 90.50 88 PHE A CA 1
ATOM 730 C C . PHE A 1 88 ? -7.621 3.930 8.073 1.00 90.50 8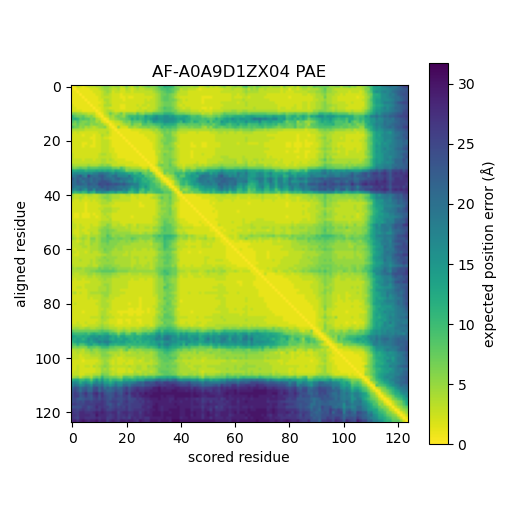8 PHE A C 1
ATOM 732 O O . PHE A 1 88 ? -8.401 3.382 8.833 1.00 90.50 88 PHE A O 1
ATOM 739 N N . LEU A 1 89 ? -7.096 5.122 8.352 1.00 88.88 89 LEU A N 1
ATOM 740 C CA . LEU A 1 89 ? -7.378 5.865 9.586 1.00 88.88 89 LEU A CA 1
ATOM 741 C C . LEU A 1 89 ? -8.510 6.898 9.432 1.00 88.88 89 LEU A C 1
ATOM 743 O O . LEU A 1 89 ? -8.813 7.602 10.392 1.00 88.88 89 LEU A O 1
ATOM 747 N N . SER A 1 90 ? -9.130 7.001 8.251 1.00 86.88 90 SER A N 1
ATOM 748 C CA . SER A 1 90 ? -10.153 8.010 7.932 1.00 86.88 90 SER A CA 1
ATOM 749 C C . SER A 1 90 ? -9.696 9.454 8.219 1.00 86.88 90 SER A C 1
ATOM 751 O O . SER A 1 90 ? -10.441 10.265 8.771 1.00 86.88 90 SER A O 1
ATOM 753 N N . LEU A 1 91 ? -8.448 9.790 7.871 1.00 81.06 91 LEU A N 1
ATOM 754 C CA . LEU A 1 91 ? -7.849 11.090 8.196 1.00 81.06 91 LEU A CA 1
ATOM 755 C C . LEU A 1 91 ? -8.323 12.193 7.244 1.00 81.06 91 LEU A C 1
ATOM 757 O O . LEU A 1 91 ? -8.231 12.070 6.020 1.00 81.06 91 LEU A O 1
ATOM 761 N N . LYS A 1 92 ? -8.749 13.323 7.821 1.00 74.44 92 LYS A N 1
ATOM 762 C CA . LYS A 1 92 ? -9.138 14.528 7.067 1.00 74.44 92 LYS A CA 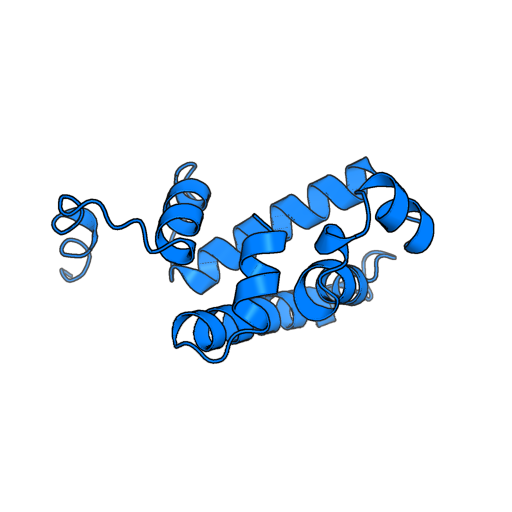1
ATOM 763 C C . LYS A 1 92 ? -7.930 15.321 6.547 1.00 74.44 92 LYS A C 1
ATOM 765 O O . LYS A 1 92 ? -8.012 15.917 5.478 1.00 74.44 92 LYS A O 1
ATOM 770 N N . GLN A 1 93 ? -6.806 15.316 7.268 1.00 67.69 93 GLN A N 1
ATOM 771 C CA . GLN A 1 93 ? -5.584 16.051 6.913 1.00 67.69 93 GLN A CA 1
ATOM 772 C C . GLN A 1 93 ? -4.346 15.161 7.050 1.00 67.69 93 GLN A C 1
ATOM 774 O O . GLN A 1 93 ? -4.330 14.256 7.879 1.00 67.69 93 GLN A O 1
ATOM 779 N N . LYS A 1 94 ? -3.316 15.431 6.235 1.00 64.69 94 LYS A N 1
ATOM 780 C CA . LYS A 1 94 ? -2.026 14.731 6.297 1.00 64.69 94 LYS A CA 1
ATOM 781 C C . LYS A 1 94 ? -1.160 15.349 7.396 1.00 64.69 94 LYS A C 1
ATOM 783 O O . LYS A 1 94 ? -0.839 16.533 7.309 1.00 64.69 94 LYS A O 1
ATOM 788 N N . ASN A 1 95 ? -0.731 14.565 8.379 1.00 74.62 95 ASN A N 1
ATOM 789 C CA . ASN A 1 95 ? 0.214 14.987 9.411 1.00 74.62 95 ASN A CA 1
ATOM 790 C C . ASN A 1 95 ? 1.449 14.064 9.439 1.00 74.62 95 ASN A C 1
ATOM 792 O O . ASN A 1 95 ? 1.419 12.908 9.021 1.00 74.62 95 ASN A O 1
ATOM 796 N N . LYS A 1 96 ? 2.581 14.559 9.953 1.00 71.00 96 LYS A N 1
ATOM 797 C CA . LYS A 1 96 ? 3.816 13.769 10.115 1.00 71.00 96 LYS A CA 1
ATOM 798 C C . LYS A 1 96 ? 3.609 12.520 10.981 1.00 71.00 96 LYS A C 1
ATOM 800 O O . LYS A 1 96 ? 4.356 11.556 10.836 1.00 71.00 96 LYS A O 1
ATOM 805 N N . LEU A 1 97 ? 2.608 12.534 11.862 1.00 81.56 97 LEU A N 1
ATOM 806 C CA . LEU A 1 97 ? 2.310 11.444 12.792 1.00 81.56 97 LEU A CA 1
ATOM 807 C C . LEU A 1 97 ? 1.477 10.307 12.178 1.00 81.56 97 LEU A C 1
ATOM 809 O O . LEU A 1 97 ? 1.383 9.247 12.793 1.00 81.56 97 LEU A O 1
ATOM 813 N N . ASP A 1 98 ? 0.928 10.476 10.973 1.00 81.75 98 ASP A N 1
ATOM 814 C CA . ASP A 1 98 ? -0.008 9.517 10.366 1.00 81.75 98 ASP A CA 1
ATOM 815 C C . ASP A 1 98 ? 0.593 8.114 10.233 1.00 81.75 98 ASP A C 1
ATOM 817 O O . ASP A 1 98 ? -0.079 7.116 10.478 1.00 81.75 98 ASP A O 1
ATOM 821 N N . LEU A 1 99 ? 1.885 8.023 9.899 1.00 85.81 99 LEU A N 1
ATOM 822 C CA . LEU A 1 99 ? 2.581 6.739 9.769 1.00 85.81 99 LEU A CA 1
ATOM 823 C C . LEU A 1 99 ? 2.802 6.051 11.121 1.00 85.81 99 LEU A C 1
ATOM 825 O O . LEU A 1 99 ? 2.764 4.825 11.200 1.00 85.81 99 LEU A O 1
ATOM 829 N N . ILE A 1 100 ? 3.006 6.827 12.189 1.00 86.31 100 ILE A N 1
ATOM 830 C CA . ILE A 1 100 ? 3.144 6.293 13.550 1.00 86.31 100 ILE A CA 1
ATOM 831 C C . ILE A 1 100 ? 1.789 5.766 14.027 1.00 86.31 100 ILE A C 1
ATOM 833 O O . ILE A 1 100 ? 1.711 4.654 14.547 1.00 86.31 100 ILE A O 1
ATOM 837 N N . LEU A 1 101 ? 0.719 6.534 13.801 1.00 85.94 101 LEU A N 1
ATOM 838 C CA . LEU A 1 101 ? -0.651 6.120 14.111 1.00 85.94 101 LEU A CA 1
ATOM 839 C C . LEU A 1 101 ? -1.045 4.869 13.324 1.00 85.94 101 LEU A C 1
ATOM 841 O O . LEU A 1 101 ? -1.611 3.939 13.894 1.00 85.94 101 LEU A O 1
ATOM 845 N N . LEU A 1 102 ? -0.679 4.812 12.041 1.00 88.94 102 LEU A N 1
ATOM 846 C CA . LEU A 1 102 ? -0.917 3.646 11.202 1.00 88.94 102 LEU A CA 1
ATOM 847 C C . LEU A 1 102 ? -0.191 2.419 11.758 1.00 88.94 102 LEU A C 1
ATOM 849 O O . LEU A 1 102 ? -0.807 1.368 11.899 1.00 88.94 102 LEU A O 1
ATOM 853 N N . HIS A 1 103 ? 1.092 2.549 12.109 1.00 89.25 103 HIS A N 1
ATOM 854 C CA . HIS A 1 103 ? 1.851 1.446 12.696 1.00 89.25 103 HIS A CA 1
ATOM 855 C C . HIS A 1 103 ? 1.160 0.895 13.947 1.00 89.25 103 HIS A C 1
ATOM 857 O O . HIS A 1 103 ? 0.916 -0.305 14.020 1.00 89.25 103 HIS A O 1
ATOM 863 N N . ARG A 1 104 ? 0.798 1.768 14.898 1.00 85.88 104 ARG A N 1
ATOM 864 C CA . ARG A 1 104 ? 0.118 1.374 16.145 1.00 85.88 104 ARG A CA 1
ATOM 865 C C . ARG A 1 104 ? -1.207 0.668 15.884 1.00 85.88 104 ARG A C 1
ATOM 867 O O . ARG A 1 104 ? -1.481 -0.365 16.489 1.00 85.88 104 ARG A O 1
ATOM 874 N N . ALA A 1 105 ? -2.010 1.209 14.968 1.00 85.69 105 ALA A N 1
ATOM 875 C CA . ALA A 1 105 ? -3.305 0.640 14.619 1.00 85.69 105 ALA A CA 1
ATOM 876 C C . ALA A 1 105 ? -3.172 -0.754 13.981 1.00 85.69 105 ALA A C 1
ATOM 878 O O . ALA A 1 105 ? -3.984 -1.630 14.263 1.00 85.69 105 ALA A O 1
ATOM 879 N N . LEU A 1 106 ? -2.141 -0.976 13.159 1.00 87.50 106 LEU A N 1
ATOM 880 C CA . LEU A 1 106 ? -1.885 -2.271 12.524 1.00 87.50 106 LEU A CA 1
ATOM 881 C C . LEU A 1 106 ? -1.280 -3.307 13.485 1.00 87.50 106 LEU A C 1
ATOM 883 O O . LEU A 1 106 ? -1.543 -4.494 13.324 1.00 87.50 106 LEU A O 1
ATOM 887 N N . THR A 1 107 ? -0.479 -2.894 14.473 1.00 86.75 107 THR A N 1
ATOM 888 C CA . THR A 1 107 ? 0.112 -3.816 15.462 1.00 86.75 107 THR A CA 1
ATOM 889 C C . THR A 1 107 ? -0.775 -4.063 16.680 1.00 86.75 107 THR A C 1
ATOM 891 O O . THR A 1 107 ? -0.402 -4.854 17.541 1.00 86.75 107 THR A O 1
ATOM 894 N N . GLY A 1 108 ? -1.920 -3.380 16.789 1.00 76.31 108 GLY A N 1
ATOM 895 C CA . GLY A 1 108 ? -2.764 -3.434 17.985 1.00 76.31 108 GLY A CA 1
ATOM 896 C C . GLY A 1 108 ? -2.089 -2.840 19.227 1.00 76.31 108 GLY A C 1
ATOM 897 O O . GLY A 1 108 ? -2.520 -3.109 20.346 1.00 76.31 108 GLY A O 1
ATOM 898 N N . ASP A 1 109 ? -1.038 -2.032 19.045 1.00 68.38 109 ASP A N 1
ATOM 899 C CA . ASP A 1 109 ? -0.312 -1.382 20.139 1.00 68.38 109 ASP A CA 1
ATOM 900 C C . ASP A 1 109 ? -1.073 -0.123 20.570 1.00 68.38 109 ASP A C 1
ATOM 902 O O . ASP A 1 109 ? -0.701 1.019 20.288 1.00 68.38 109 ASP A O 1
ATOM 906 N N . THR A 1 110 ? -2.223 -0.345 21.204 1.00 54.41 110 THR A N 1
ATOM 907 C CA . THR A 1 110 ? -2.958 0.692 21.920 1.00 54.41 110 THR A CA 1
ATOM 908 C C . THR A 1 110 ? -2.385 0.782 23.325 1.00 54.41 110 THR A C 1
ATOM 910 O O . THR A 1 110 ? -2.860 0.111 24.247 1.00 54.41 110 THR A O 1
ATOM 913 N N . ARG A 1 111 ? -1.372 1.629 23.533 1.00 49.56 111 ARG A N 1
ATOM 914 C CA . ARG A 1 111 ? -1.095 2.098 24.896 1.00 49.56 111 ARG A CA 1
ATOM 915 C C . ARG A 1 111 ? -2.398 2.691 25.437 1.00 49.56 111 ARG A C 1
ATOM 917 O O . ARG A 1 111 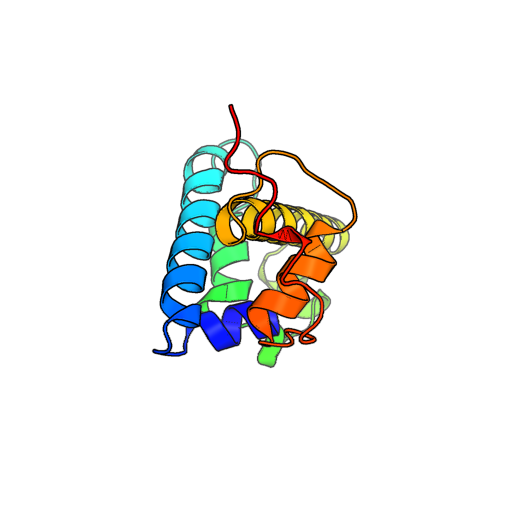? -3.043 3.494 24.765 1.00 49.56 111 ARG A O 1
ATOM 924 N N . LYS A 1 112 ? -2.809 2.264 26.634 1.00 46.62 112 LYS A N 1
ATOM 925 C CA . LYS A 1 112 ? -4.106 2.581 27.268 1.00 46.62 112 LYS A CA 1
ATOM 926 C C . LYS A 1 112 ? -4.401 4.088 27.448 1.00 46.62 112 LYS A C 1
ATOM 928 O O . LYS A 1 112 ? -5.491 4.425 27.899 1.00 46.62 112 LYS A O 1
ATOM 933 N N . GLU A 1 113 ? -3.482 4.980 27.086 1.00 46.94 113 GLU A N 1
ATOM 934 C CA . GLU A 1 113 ? -3.566 6.433 27.284 1.00 46.94 113 GLU A CA 1
ATOM 935 C C . GLU A 1 113 ? -4.238 7.203 26.126 1.00 46.94 113 GLU A C 1
ATOM 937 O O . GLU A 1 113 ? -4.668 8.337 26.319 1.00 46.94 113 GLU A O 1
ATOM 942 N N . ASP A 1 114 ? -4.450 6.598 24.951 1.00 47.09 114 ASP A N 1
ATOM 943 C CA . ASP A 1 114 ? -4.957 7.324 23.766 1.00 47.09 114 ASP A CA 1
ATOM 944 C C . ASP A 1 114 ? -6.495 7.528 23.732 1.00 47.09 114 ASP A C 1
ATOM 946 O O . ASP A 1 114 ? -7.040 8.049 22.752 1.00 47.09 114 ASP A O 1
ATOM 950 N N . ARG A 1 1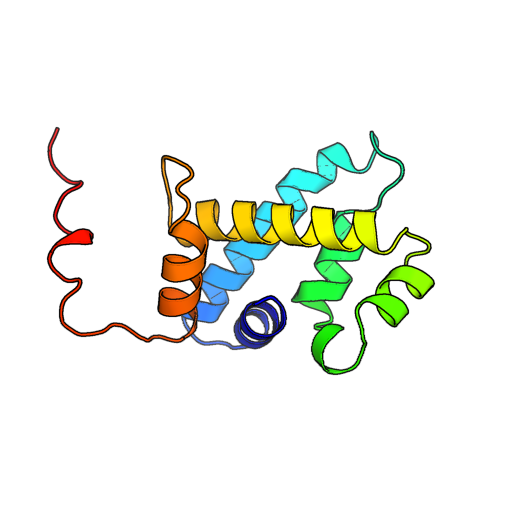15 ? -7.227 7.210 24.817 1.00 43.91 115 ARG A N 1
ATOM 951 C CA . ARG A 1 115 ? -8.682 7.487 24.924 1.00 43.91 115 ARG A CA 1
ATOM 952 C C . ARG A 1 115 ? -9.030 8.979 24.793 1.00 43.91 115 ARG A C 1
ATOM 954 O O . ARG A 1 115 ? -10.180 9.305 24.517 1.00 43.91 115 ARG A O 1
ATOM 961 N N . GLY A 1 116 ? -8.054 9.876 24.947 1.00 42.75 116 GLY A N 1
ATOM 962 C CA . GLY A 1 116 ? -8.236 11.322 24.787 1.00 42.75 116 GLY A CA 1
ATOM 963 C C . GLY A 1 116 ? -8.137 11.851 23.349 1.00 42.75 116 GLY A C 1
ATOM 964 O O . GLY A 1 116 ? -8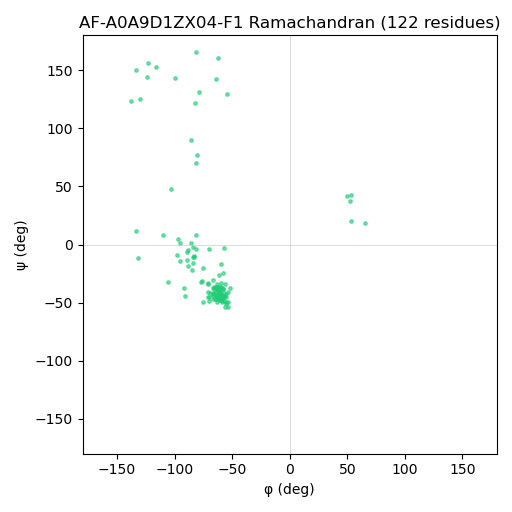.562 12.978 23.105 1.00 42.75 116 GLY A O 1
ATOM 965 N N . ILE A 1 117 ? -7.595 11.079 22.396 1.00 49.56 117 ILE A N 1
ATOM 966 C CA . ILE A 1 117 ? -7.362 11.562 21.018 1.00 49.56 117 ILE A CA 1
ATOM 967 C C . ILE A 1 117 ? -8.564 11.261 20.112 1.00 49.56 117 ILE A C 1
ATOM 969 O O . ILE A 1 117 ? -8.952 12.099 19.302 1.00 49.56 117 ILE A O 1
ATOM 973 N N . PHE A 1 118 ? -9.215 10.109 20.294 1.00 45.94 118 PHE A N 1
ATOM 974 C CA . PHE A 1 118 ? -10.361 9.702 19.469 1.00 45.94 118 PHE A CA 1
ATOM 975 C C . PHE A 1 118 ? -11.713 10.283 19.919 1.00 45.94 118 PHE A C 1
ATOM 977 O O . PHE A 1 118 ? -12.673 10.198 19.164 1.00 45.94 118 PHE A O 1
ATOM 984 N N . GLN A 1 119 ? -11.806 10.910 21.099 1.00 45.91 119 GLN A N 1
ATOM 985 C CA . GLN A 1 119 ? -13.052 11.533 21.584 1.00 45.91 119 GLN A CA 1
ATOM 986 C C . GLN A 1 119 ? -13.240 13.002 21.167 1.00 45.91 119 GLN A C 1
ATOM 988 O O . GLN A 1 119 ? -14.289 13.578 21.443 1.00 45.91 119 GLN A O 1
ATOM 993 N N . LYS A 1 120 ? -12.254 13.646 20.528 1.00 41.81 120 LYS A N 1
ATOM 994 C CA . LYS A 1 120 ? -12.291 15.106 20.307 1.00 41.81 120 LYS A CA 1
ATOM 995 C C . LYS A 1 120 ? -12.801 15.590 18.947 1.00 41.81 120 LYS A C 1
ATOM 997 O O . LYS A 1 120 ? -12.805 16.798 18.745 1.00 41.81 120 LYS A O 1
ATOM 1002 N N . ASN A 1 121 ? -13.275 14.718 18.056 1.00 43.28 121 ASN A N 1
ATOM 1003 C CA . ASN A 1 121 ? -13.754 15.151 16.732 1.00 43.28 121 ASN A CA 1
ATOM 1004 C C . ASN A 1 121 ? -15.271 15.048 16.501 1.00 43.28 121 ASN A C 1
ATOM 1006 O O . ASN A 1 121 ? -15.705 15.334 15.390 1.00 43.28 121 ASN A O 1
ATOM 1010 N N . ASP A 1 122 ? -16.067 14.752 17.535 1.00 42.50 122 ASP A N 1
ATOM 1011 C CA . ASP A 1 122 ? -17.540 14.791 17.473 1.00 42.50 122 ASP A CA 1
ATOM 1012 C C . ASP A 1 122 ? -18.129 16.041 18.144 1.00 42.50 122 ASP A C 1
ATOM 1014 O O . ASP A 1 122 ? -19.058 15.956 18.949 1.00 42.50 122 ASP A O 1
ATOM 1018 N N . ARG A 1 123 ? -17.597 17.232 17.840 1.00 40.50 123 ARG A N 1
ATOM 1019 C CA . ARG A 1 123 ? -18.347 18.472 18.079 1.00 40.50 123 ARG A CA 1
ATOM 1020 C C . ARG A 1 123 ? -18.206 19.445 16.914 1.00 40.50 123 ARG A C 1
ATOM 1022 O O . ARG A 1 123 ? -17.095 19.887 16.624 1.00 40.50 123 ARG A O 1
ATOM 1029 N N . PHE A 1 124 ? -19.391 19.802 16.413 1.00 40.53 124 PHE A N 1
ATOM 1030 C CA . PHE A 1 124 ? -19.778 20.820 15.432 1.00 40.53 124 PHE A CA 1
ATOM 1031 C C . PHE A 1 124 ? -19.894 20.337 13.987 1.00 40.53 124 PHE A C 1
ATOM 1033 O O . PHE A 1 124 ? -18.860 20.088 13.332 1.00 40.53 124 PHE A O 1
#

Mean predicted aligned error: 8.7 Å

Solvent-accessible surface area (backbone atoms only — not comparable to full-atom values): 7283 Å² total; per-residue (Å²): 111,57,60,58,52,15,56,35,42,76,35,92,49,76,68,10,55,52,41,43,53,27,53,52,51,52,40,60,66,33,63,75,48,36,84,76,63,92,42,60,53,48,58,52,50,41,41,43,41,72,65,34,39,64,78,84,43,52,70,65,57,50,20,61,75,68,74,45,57,60,68,58,53,54,50,52,51,54,51,50,53,51,53,34,36,34,59,64,68,67,52,92,70,94,56,92,57,46,64,58,54,41,50,29,65,74,69,68,59,70,66,90,75,56,72,71,68,79,67,69,79,87,73,135

Secondary structure (DSSP, 8-state):
-HHHHHHHHTS-SHHHHHHHHHHHHHHHHHHTTTTTSS--HHHHHIIIIIS-GGGT--HHHHHHHTT--HHHHHHHHHHHHHHHHHHHTT-SS--TTHHHHHHHHHHT---TTGGGTTTSS---

Foldseek 3Di:
DLLLLQVLCPDPDPSNVLSVVLLVVLLVVCVVVCVPDVAPLNVLSCCRRVVVVVVPDDLVRVCVVRVHDSVVSVVSVVVSLQSSLCSSVVDPDDDPCSNVVVVCVSVVVPPVPCPPPVVPPPDD